Protein AF-A0A661R930-F1 (afdb_monomer)

Foldseek 3Di:
DDPLLVLVLLLCQFQLDQPQLSLVCLVPVVQDDLVQQKGFRAQVSDPDPPDGQHTFIGFGAPSNSVSVVVSNVVSDDDDDQVVSQVVQQVVVVVDPDDDPPPDGDHSNVSSVVNLLLC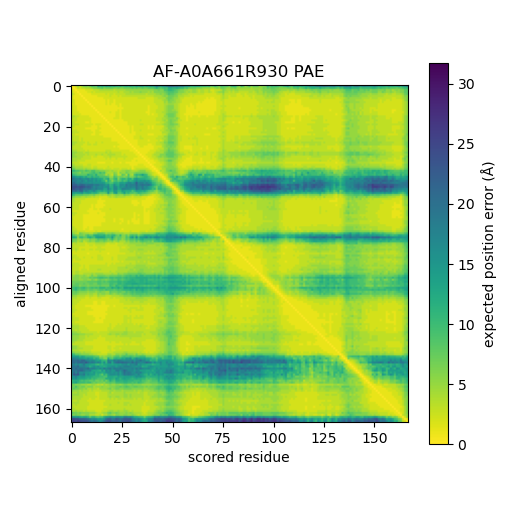CCQCVVCLVNSCRSNSHDSVVSCVPRVPDPDDPVSNVVSVVNRHPRDHD

Mean predicted aligned error: 5.61 Å

Radius of gyration: 15.71 Å; Cα contacts (8 Å, |Δi|>4): 190; chains: 1; bounding box: 41×41×38 Å

Sequence (167 aa):
MKVRHRVLSDALLYTGMRYAEMQKFALNPHWYESEKKIIHLPRIADRKRKRVTPDRYIYLTRLGKVAVDRLFEDGYKYPSYIAFDGMLKTALKRSKLEVPKDATLSVKTFRKTYESWLVATYPESIPLIAMCQGHSEPTAMKYYLNIPFDKDEKKEIREHLVGWIVE

Secondary structure (DSSP, 8-state):
--HHHHHHHHHHHHH---HHHHHHHTT-GGGEEGGGTEEEE-GGG---SSS-PPPEEEEPPHHHHHHHHHHHHH---PPPHHHHHHHHHHHHHHS-----TT----HHHHHHHHHHHHHHH-GGGHHHHHHHHT--HHHHHHHHTT----HHHHHHHHHHHTTSS--

Solvent-accessible surface area (backbone atoms only — not comparable to full-atom values): 9572 Å² total; per-residue (Å²): 132,59,69,70,58,49,37,50,48,45,31,31,24,47,58,32,44,54,70,67,33,47,62,45,45,77,74,40,65,88,35,51,41,72,93,76,29,34,32,55,48,51,43,85,43,60,82,56,91,86,63,79,57,72,62,35,57,32,66,20,17,58,59,24,40,54,24,46,54,48,47,62,72,66,69,68,88,75,75,54,71,67,59,46,30,53,49,41,43,54,49,56,76,69,44,92,72,93,65,63,95,84,66,77,61,45,76,66,46,36,23,54,50,38,53,34,49,48,38,67,74,39,61,90,46,39,66,60,52,18,48,41,60,68,51,60,52,73,61,57,55,73,71,28,73,81,58,86,70,52,74,66,57,51,52,56,49,48,68,62,45,43,60,40,70,82,127

Structure (mmCIF, N/CA/C/O backbone):
data_AF-A0A661R930-F1
#
_entry.id   AF-A0A661R930-F1
#
loop_
_atom_site.group_PDB
_atom_site.id
_atom_site.type_symbol
_atom_site.label_atom_id
_atom_site.label_alt_id
_atom_site.label_comp_id
_atom_site.label_asym_id
_atom_site.label_entity_id
_atom_site.label_seq_id
_atom_site.pdbx_PDB_ins_code
_atom_site.Cartn_x
_atom_site.Cartn_y
_atom_site.Cartn_z
_atom_site.occupancy
_atom_site.B_iso_or_equiv
_atom_site.auth_seq_id
_atom_site.auth_comp_id
_atom_site.auth_asym_id
_atom_site.auth_atom_id
_atom_site.pdbx_PDB_model_num
ATOM 1 N N . MET A 1 1 ? -7.855 14.423 -12.878 1.00 74.88 1 MET A N 1
ATOM 2 C CA . MET A 1 1 ? -6.682 13.521 -12.764 1.00 74.88 1 MET A CA 1
ATOM 3 C C . MET A 1 1 ? -6.733 12.518 -13.913 1.00 74.88 1 MET A C 1
ATOM 5 O O . MET A 1 1 ? -7.835 12.116 -14.258 1.00 74.88 1 MET A O 1
ATOM 9 N N . LYS A 1 2 ? -5.604 12.158 -14.546 1.00 84.12 2 LYS A N 1
ATOM 10 C CA . LYS A 1 2 ? -5.598 11.156 -15.636 1.00 84.12 2 LYS A CA 1
ATOM 11 C C . LYS A 1 2 ? -5.938 9.762 -15.084 1.00 84.12 2 LYS A C 1
ATOM 13 O O . LYS A 1 2 ? -5.598 9.488 -13.936 1.00 84.12 2 LYS A O 1
ATOM 18 N N . VAL A 1 3 ? -6.549 8.893 -15.896 1.00 85.94 3 VAL A N 1
ATOM 19 C CA . VAL A 1 3 ? -6.961 7.524 -15.503 1.00 85.94 3 VAL A CA 1
ATOM 20 C C . VAL A 1 3 ? -5.798 6.739 -14.888 1.00 85.94 3 VAL A C 1
ATOM 22 O O . VAL A 1 3 ? -5.895 6.340 -13.737 1.00 85.94 3 VAL A O 1
ATOM 25 N N . ARG A 1 4 ? -4.656 6.664 -15.574 1.00 85.75 4 ARG A N 1
ATOM 26 C CA . ARG A 1 4 ? -3.422 6.023 -15.081 1.00 85.75 4 ARG A CA 1
ATOM 27 C C . ARG A 1 4 ? -2.942 6.488 -13.699 1.00 85.75 4 ARG A C 1
ATOM 29 O O . ARG A 1 4 ? -2.358 5.730 -12.939 1.00 85.75 4 ARG A O 1
ATOM 36 N N . HIS A 1 5 ? -3.177 7.756 -13.344 1.00 89.25 5 HIS A N 1
ATOM 37 C CA . HIS A 1 5 ? -2.796 8.259 -12.021 1.00 89.25 5 HIS A CA 1
ATOM 38 C C . HIS A 1 5 ? -3.756 7.762 -10.936 1.00 89.25 5 HIS A C 1
ATOM 40 O O . HIS A 1 5 ? -3.335 7.641 -9.795 1.00 89.25 5 HIS A O 1
ATOM 46 N N . ARG A 1 6 ? -5.024 7.481 -11.276 1.00 90.75 6 ARG A N 1
ATOM 47 C CA . ARG A 1 6 ? -5.964 6.804 -10.370 1.00 90.75 6 ARG A CA 1
ATOM 48 C C . ARG A 1 6 ? -5.537 5.361 -10.141 1.00 90.75 6 ARG A C 1
ATOM 50 O O . ARG A 1 6 ? -5.357 4.995 -8.995 1.00 90.75 6 ARG A O 1
ATOM 57 N N . VAL A 1 7 ? -5.245 4.622 -11.214 1.00 93.00 7 VAL A N 1
ATOM 58 C CA . VAL A 1 7 ? -4.760 3.233 -11.127 1.00 93.00 7 VAL A CA 1
ATOM 59 C C . VAL A 1 7 ? -3.515 3.134 -10.237 1.00 93.00 7 VAL A C 1
ATOM 61 O O . VAL A 1 7 ? -3.473 2.324 -9.316 1.00 93.00 7 VAL A O 1
ATOM 64 N N . LEU A 1 8 ? -2.533 4.023 -10.434 1.00 93.88 8 LEU A N 1
ATOM 65 C CA . LEU A 1 8 ? -1.344 4.073 -9.580 1.00 93.88 8 LEU A CA 1
ATOM 66 C C . LEU A 1 8 ? -1.666 4.431 -8.120 1.00 93.88 8 LEU A C 1
ATOM 68 O O . LEU A 1 8 ? -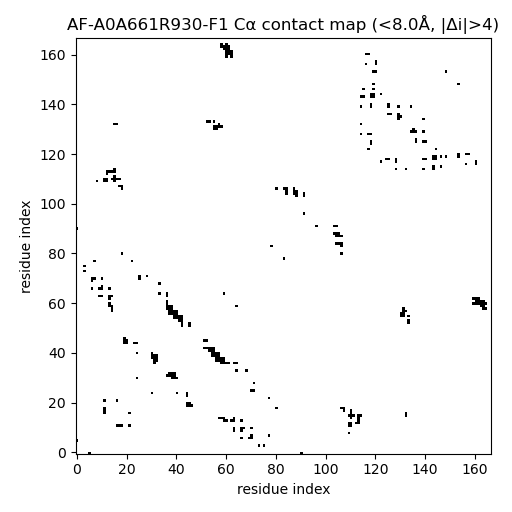1.067 3.858 -7.213 1.00 93.88 8 LEU A O 1
ATOM 72 N N . SER A 1 9 ? -2.573 5.383 -7.881 1.00 95.06 9 SER A N 1
ATOM 73 C CA . SER A 1 9 ? -3.010 5.743 -6.525 1.00 95.06 9 SER A CA 1
ATOM 74 C C . SER A 1 9 ? -3.686 4.568 -5.819 1.00 95.06 9 SER A C 1
ATOM 76 O O . SER A 1 9 ? -3.355 4.300 -4.668 1.00 95.06 9 SER A O 1
ATOM 78 N N . ASP A 1 10 ? -4.567 3.843 -6.512 1.00 95.81 10 ASP A N 1
ATOM 79 C CA . ASP A 1 10 ? -5.266 2.674 -5.971 1.00 95.81 10 ASP A CA 1
ATOM 80 C C . ASP A 1 10 ? -4.264 1.565 -5.631 1.00 95.81 10 ASP A C 1
ATOM 82 O O . ASP A 1 10 ? -4.269 1.035 -4.521 1.00 95.81 10 ASP A O 1
ATOM 86 N N . ALA A 1 11 ? -3.333 1.269 -6.542 1.00 95.75 11 ALA A N 1
ATOM 87 C CA . ALA A 1 11 ? -2.286 0.285 -6.293 1.00 95.75 11 ALA A CA 1
ATOM 88 C C . ALA A 1 11 ? -1.385 0.692 -5.114 1.00 95.75 11 ALA A C 1
ATOM 90 O O . ALA A 1 11 ? -1.059 -0.138 -4.267 1.00 95.75 11 ALA A O 1
ATOM 91 N N . LEU A 1 12 ? -0.987 1.965 -5.010 1.00 96.25 12 LEU A N 1
ATOM 92 C CA . LEU A 1 12 ? -0.191 2.459 -3.877 1.00 96.25 12 LEU A CA 1
ATOM 93 C C . LEU A 1 12 ? -0.948 2.375 -2.552 1.00 96.25 12 LEU A C 1
ATOM 95 O O . LEU A 1 12 ? -0.333 2.062 -1.531 1.00 96.25 12 LEU A O 1
ATOM 99 N N . LEU A 1 13 ? -2.250 2.661 -2.567 1.00 97.19 13 LEU A N 1
ATOM 100 C CA . LEU A 1 13 ? -3.109 2.559 -1.396 1.00 97.19 13 LEU A CA 1
ATOM 101 C C . LEU A 1 13 ? -3.188 1.101 -0.944 1.00 97.19 13 LEU A C 1
ATOM 103 O O . LEU A 1 13 ? -2.657 0.772 0.108 1.00 97.19 13 LEU A O 1
ATOM 107 N N . TYR A 1 14 ? -3.743 0.209 -1.762 1.00 96.94 14 TYR A N 1
ATOM 108 C CA . TYR A 1 14 ? -4.073 -1.153 -1.326 1.00 96.94 14 TYR A CA 1
ATOM 109 C C . TYR A 1 14 ? -2.884 -2.111 -1.191 1.00 96.94 14 TYR A C 1
ATOM 111 O O . TYR A 1 14 ? -3.035 -3.200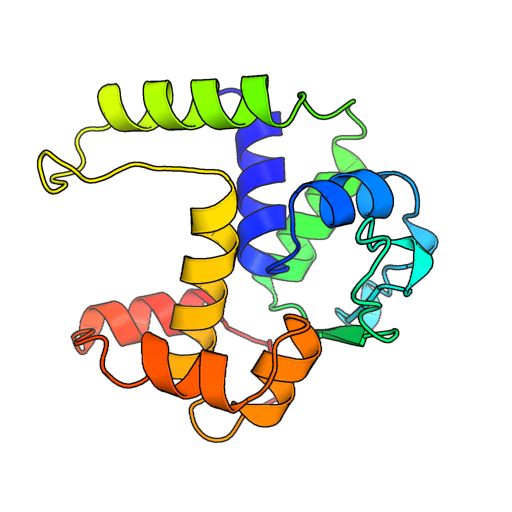 -0.644 1.00 96.94 14 TYR A O 1
ATOM 119 N N . THR A 1 15 ? -1.695 -1.736 -1.666 1.00 95.44 15 THR A N 1
ATOM 120 C CA . THR A 1 15 ? -0.470 -2.518 -1.414 1.00 95.44 15 THR A CA 1
ATOM 121 C C . THR A 1 15 ? 0.340 -1.983 -0.235 1.00 95.44 15 THR A C 1
ATOM 123 O O . THR A 1 15 ? 1.193 -2.689 0.302 1.00 95.44 15 THR A O 1
ATOM 126 N N . GLY A 1 16 ? 0.152 -0.714 0.149 1.00 93.81 16 GLY A N 1
ATOM 127 C CA . GLY A 1 16 ? 1.017 -0.030 1.113 1.00 93.81 16 GLY A CA 1
ATOM 128 C C . GLY A 1 16 ? 2.499 0.036 0.703 1.00 93.81 16 GLY A C 1
ATOM 129 O O . GLY A 1 16 ? 3.378 0.286 1.535 1.00 93.81 16 GLY A O 1
ATOM 130 N N . MET A 1 17 ? 2.835 -0.196 -0.567 1.00 93.00 17 MET A N 1
ATOM 131 C CA . MET A 1 17 ? 4.221 -0.122 -1.024 1.00 93.00 17 MET A CA 1
ATOM 132 C C . MET A 1 17 ? 4.755 1.309 -0.990 1.00 93.00 17 MET A C 1
ATOM 134 O O . MET A 1 17 ? 4.045 2.300 -1.177 1.00 93.00 17 MET A O 1
ATOM 138 N N . ARG A 1 18 ? 6.070 1.441 -0.811 1.00 91.44 18 ARG A N 1
ATOM 139 C CA . ARG A 1 18 ? 6.757 2.703 -1.102 1.00 91.44 18 ARG A CA 1
ATOM 140 C C . ARG A 1 18 ? 6.747 2.932 -2.608 1.00 91.44 18 ARG A C 1
ATOM 142 O O . ARG A 1 18 ? 6.845 1.990 -3.383 1.00 91.44 18 ARG A O 1
ATOM 149 N N . TYR A 1 19 ? 6.773 4.193 -3.035 1.00 92.88 19 TYR A N 1
ATOM 150 C CA . TYR A 1 19 ? 6.773 4.523 -4.464 1.00 92.88 19 TYR A CA 1
ATOM 151 C C . TYR A 1 19 ? 7.879 3.825 -5.267 1.00 92.88 19 TYR A C 1
ATOM 153 O O . TYR A 1 19 ? 7.638 3.313 -6.351 1.00 92.88 19 TYR A O 1
ATOM 161 N N . ALA A 1 20 ? 9.094 3.768 -4.716 1.00 89.88 20 ALA A N 1
ATOM 162 C CA . ALA A 1 20 ? 10.214 3.100 -5.373 1.00 89.88 20 ALA A CA 1
ATOM 163 C C . ALA A 1 20 ? 10.034 1.573 -5.464 1.00 89.88 20 ALA A C 1
ATOM 165 O O . ALA A 1 20 ? 10.519 0.969 -6.417 1.00 89.88 20 ALA A O 1
ATOM 166 N N . GLU A 1 21 ? 9.356 0.961 -4.486 1.00 91.75 21 GLU A N 1
ATOM 167 C CA . GLU A 1 21 ? 9.004 -0.463 -4.516 1.00 91.75 21 GLU A CA 1
ATOM 168 C C . GLU A 1 21 ? 7.936 -0.698 -5.586 1.00 91.75 21 GLU A C 1
ATOM 170 O O . GLU A 1 21 ? 8.131 -1.553 -6.439 1.00 91.75 21 GLU A O 1
ATOM 175 N N . MET A 1 22 ? 6.894 0.142 -5.626 1.00 93.25 22 MET A N 1
ATOM 176 C CA . MET A 1 22 ? 5.840 0.104 -6.645 1.00 93.25 22 MET A CA 1
ATOM 177 C C . MET A 1 22 ? 6.404 0.219 -8.067 1.00 93.25 22 MET A C 1
ATOM 179 O O . MET A 1 22 ? 6.056 -0.564 -8.943 1.00 93.25 22 MET A O 1
ATOM 183 N N . GLN A 1 23 ? 7.339 1.147 -8.299 1.00 91.12 23 GLN A N 1
ATOM 184 C CA . GLN A 1 23 ? 7.988 1.297 -9.607 1.00 91.12 23 GLN A CA 1
ATOM 185 C C . GLN A 1 23 ? 8.753 0.041 -10.042 1.00 91.12 23 GLN A C 1
ATOM 187 O O . GLN A 1 23 ? 8.793 -0.258 -11.230 1.00 91.12 23 GLN A O 1
ATOM 192 N N . LYS A 1 24 ? 9.378 -0.685 -9.107 1.00 90.69 24 LYS A N 1
ATOM 193 C CA . LYS A 1 24 ? 10.064 -1.946 -9.417 1.00 90.69 24 LYS A CA 1
ATOM 194 C C . LYS A 1 24 ? 9.079 -3.095 -9.575 1.00 90.69 24 LYS A C 1
ATOM 196 O O . LYS A 1 24 ? 9.238 -3.884 -10.495 1.00 90.69 24 LYS A O 1
ATOM 201 N N . PHE A 1 25 ? 8.072 -3.170 -8.713 1.00 92.88 25 PHE A N 1
ATOM 202 C CA . PHE A 1 25 ? 7.027 -4.183 -8.776 1.00 92.88 25 PHE A CA 1
ATOM 203 C C . PHE A 1 25 ? 6.306 -4.156 -10.123 1.00 92.88 25 PHE A C 1
ATOM 205 O O . PHE A 1 25 ? 6.151 -5.193 -10.755 1.00 92.88 25 PHE A O 1
ATOM 212 N N . ALA A 1 26 ? 5.992 -2.968 -10.636 1.00 91.44 26 ALA A N 1
ATOM 213 C CA . ALA A 1 26 ? 5.354 -2.849 -11.938 1.00 91.44 26 ALA A CA 1
ATOM 214 C C . ALA A 1 26 ? 6.235 -3.316 -13.120 1.00 91.44 26 ALA A C 1
ATOM 216 O O . ALA A 1 26 ? 5.719 -3.578 -14.199 1.00 91.44 26 ALA A O 1
ATOM 217 N N . LEU A 1 27 ? 7.553 -3.442 -12.922 1.00 90.94 27 LEU A N 1
ATOM 218 C CA . LEU A 1 27 ? 8.487 -4.044 -13.884 1.00 90.94 27 LEU A CA 1
ATOM 219 C C . LEU A 1 27 ? 8.709 -5.547 -13.642 1.00 90.94 27 LEU A C 1
ATOM 221 O O . LEU A 1 27 ? 9.392 -6.192 -14.431 1.00 90.94 27 LEU A O 1
ATOM 225 N N . ASN A 1 28 ? 8.169 -6.107 -12.556 1.00 92.31 28 ASN A N 1
ATOM 226 C CA . ASN A 1 28 ? 8.348 -7.501 -12.154 1.00 92.31 28 ASN A CA 1
ATOM 227 C C . ASN A 1 28 ? 6.992 -8.163 -11.828 1.00 92.31 28 ASN A C 1
ATOM 229 O O . ASN A 1 28 ? 6.745 -8.503 -10.669 1.00 92.31 28 ASN A O 1
ATOM 233 N N . PRO A 1 29 ? 6.115 -8.397 -12.8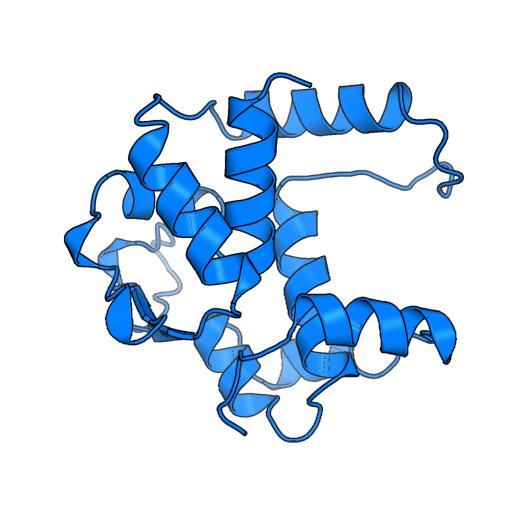28 1.00 92.69 29 PRO A N 1
ATOM 234 C CA . PRO A 1 29 ? 4.792 -8.983 -12.590 1.00 92.69 29 PRO A CA 1
ATOM 235 C C . PRO A 1 29 ? 4.825 -10.374 -11.942 1.00 92.69 29 PRO A C 1
ATOM 237 O O . PRO A 1 29 ? 3.901 -10.738 -11.230 1.00 92.69 29 PRO A O 1
ATOM 240 N N . HIS A 1 30 ? 5.913 -11.134 -12.119 1.00 94.31 30 HIS A N 1
ATOM 241 C CA . HIS A 1 30 ? 6.100 -12.462 -11.516 1.00 94.31 30 HIS A CA 1
ATOM 242 C C . HIS A 1 30 ? 6.156 -12.458 -9.975 1.00 94.31 30 HIS A C 1
ATOM 244 O O . HIS A 1 30 ? 6.116 -13.519 -9.363 1.00 94.31 30 HIS A O 1
ATOM 250 N N . TRP A 1 31 ? 6.256 -11.288 -9.335 1.00 95.06 31 TRP A N 1
ATOM 251 C CA . TRP A 1 31 ? 6.132 -11.144 -7.877 1.00 95.06 31 TRP A CA 1
ATOM 252 C C . TRP A 1 31 ? 4.687 -11.248 -7.382 1.00 95.06 31 TRP A C 1
ATOM 254 O O . TRP A 1 31 ? 4.460 -11.318 -6.176 1.00 95.06 31 TRP A O 1
ATOM 264 N N . TYR A 1 32 ? 3.710 -11.212 -8.287 1.00 96.56 32 TYR A N 1
ATOM 265 C CA . TYR A 1 32 ? 2.293 -11.204 -7.965 1.00 96.56 32 TYR A CA 1
ATOM 266 C C . TYR A 1 32 ? 1.642 -12.564 -8.229 1.00 96.56 32 TYR A C 1
ATOM 268 O O . TYR A 1 32 ? 1.558 -13.026 -9.364 1.00 96.56 32 TYR A O 1
ATOM 276 N N . GLU A 1 33 ? 1.113 -13.171 -7.170 1.00 94.94 33 GLU A N 1
ATOM 277 C CA . GLU A 1 33 ? 0.294 -14.380 -7.220 1.00 94.94 33 GLU A CA 1
ATOM 278 C C . GLU A 1 33 ? -1.190 -13.985 -7.159 1.00 94.94 33 GLU A C 1
ATOM 280 O O . GLU A 1 33 ? -1.794 -13.940 -6.081 1.00 94.94 33 GLU A O 1
ATOM 285 N N . SER A 1 34 ? -1.776 -13.675 -8.323 1.00 92.31 34 SER A N 1
ATOM 286 C CA . SER A 1 34 ? -3.146 -13.137 -8.434 1.00 92.31 34 SER A CA 1
ATOM 287 C C . SER A 1 34 ? -4.200 -14.030 -7.769 1.00 92.31 34 SER A C 1
ATOM 289 O O . SER A 1 34 ? -5.008 -13.538 -6.980 1.00 92.31 34 SER A O 1
ATOM 291 N N . GLU A 1 35 ? -4.131 -15.346 -7.989 1.00 90.88 35 GLU A N 1
ATOM 292 C CA . GLU A 1 35 ? -5.070 -16.324 -7.415 1.00 90.88 35 GLU A CA 1
ATOM 293 C C . GLU A 1 35 ? -5.067 -16.327 -5.883 1.00 90.88 35 GLU A C 1
ATOM 295 O O . GLU A 1 35 ? -6.109 -16.452 -5.242 1.00 90.88 35 GLU A O 1
ATOM 300 N N . LYS A 1 36 ? -3.893 -16.130 -5.274 1.00 91.69 36 LYS A N 1
ATOM 301 C CA . LYS A 1 36 ? -3.753 -16.096 -3.814 1.00 91.69 36 LYS A CA 1
ATOM 302 C C . LYS A 1 36 ? -3.944 -14.700 -3.228 1.00 91.69 36 LYS A C 1
ATOM 304 O O . LYS A 1 36 ? -3.986 -14.574 -2.008 1.00 91.69 36 LYS A O 1
ATOM 309 N N . LYS A 1 37 ? -4.065 -13.657 -4.061 1.00 94.62 37 LYS A N 1
ATOM 310 C CA . LYS A 1 37 ? -4.063 -12.241 -3.647 1.00 94.62 37 LYS A CA 1
ATOM 311 C C . LYS A 1 37 ? -2.805 -11.876 -2.848 1.00 94.62 37 LYS A C 1
ATOM 313 O O . LYS A 1 37 ? -2.876 -11.136 -1.867 1.00 94.62 37 LYS A O 1
ATOM 318 N N . ILE A 1 38 ? -1.655 -12.416 -3.246 1.00 95.19 38 ILE A N 1
ATOM 319 C CA . ILE A 1 38 ? -0.382 -12.228 -2.541 1.00 95.19 38 ILE A CA 1
ATOM 320 C C . ILE A 1 38 ? 0.629 -11.576 -3.475 1.00 95.19 38 ILE A C 1
ATOM 322 O O . ILE A 1 38 ? 0.739 -11.936 -4.645 1.00 95.19 38 ILE A O 1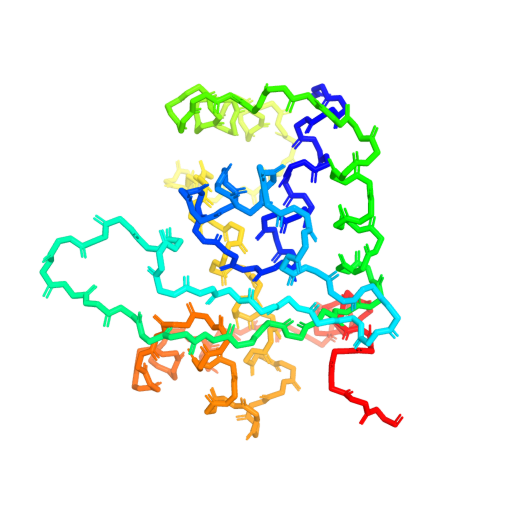
ATOM 326 N N . ILE A 1 39 ? 1.400 -10.632 -2.943 1.00 96.00 39 ILE A N 1
ATOM 327 C CA . ILE A 1 39 ? 2.614 -10.136 -3.587 1.00 96.00 39 ILE A CA 1
ATOM 328 C C . ILE A 1 39 ? 3.813 -10.557 -2.748 1.00 96.00 39 ILE A C 1
ATOM 330 O O . ILE A 1 39 ? 3.926 -10.164 -1.585 1.00 96.00 39 ILE A O 1
ATOM 334 N N . HIS A 1 40 ? 4.732 -11.303 -3.348 1.00 94.69 40 HIS A N 1
ATOM 335 C CA . HIS A 1 40 ? 6.046 -11.559 -2.781 1.00 94.69 40 HIS A CA 1
ATOM 336 C C . HIS A 1 40 ? 6.985 -10.418 -3.176 1.00 94.69 40 HIS A C 1
ATOM 338 O O . HIS A 1 40 ? 7.418 -10.326 -4.321 1.00 94.69 40 HIS A O 1
ATOM 344 N N . LEU A 1 41 ? 7.282 -9.515 -2.243 1.00 92.19 41 LEU A N 1
ATOM 345 C CA . LEU A 1 41 ? 8.139 -8.367 -2.500 1.00 92.19 41 LEU A CA 1
ATOM 346 C C . LEU A 1 41 ? 9.564 -8.656 -2.001 1.00 92.19 41 LEU A C 1
ATOM 348 O O . LEU A 1 41 ? 9.824 -8.549 -0.795 1.00 92.19 41 LEU A O 1
ATOM 352 N N . PRO A 1 42 ? 10.503 -8.991 -2.904 1.00 88.25 42 PRO A N 1
ATOM 353 C CA . PRO A 1 42 ? 11.849 -9.360 -2.508 1.00 88.25 42 PRO A CA 1
ATOM 354 C C . PRO A 1 42 ? 12.646 -8.136 -2.062 1.00 88.25 42 PRO A C 1
ATOM 356 O O . PRO A 1 42 ? 12.398 -6.997 -2.473 1.00 88.25 42 PRO A O 1
ATOM 359 N N . ARG A 1 43 ? 13.703 -8.376 -1.296 1.00 80.69 43 ARG A N 1
ATOM 360 C CA . ARG A 1 43 ? 14.652 -7.376 -0.801 1.00 80.69 43 ARG A CA 1
ATOM 361 C C . ARG A 1 43 ? 15.213 -6.482 -1.903 1.00 80.69 43 ARG A C 1
ATOM 363 O O . ARG A 1 43 ? 15.468 -5.303 -1.659 1.00 80.69 43 ARG A O 1
ATOM 370 N N . ILE A 1 44 ? 15.382 -7.004 -3.122 1.00 78.88 44 ILE A N 1
ATOM 371 C CA . ILE A 1 44 ? 15.857 -6.224 -4.277 1.00 78.88 44 ILE A CA 1
ATOM 372 C C . ILE A 1 44 ? 14.907 -5.081 -4.657 1.00 78.88 44 ILE A C 1
ATOM 374 O O . ILE A 1 44 ? 15.316 -4.151 -5.357 1.00 78.88 44 ILE A O 1
ATOM 378 N N . ALA A 1 45 ? 13.659 -5.097 -4.179 1.00 75.25 45 ALA A N 1
ATOM 379 C CA . ALA A 1 45 ? 12.714 -4.003 -4.336 1.00 75.25 45 ALA A CA 1
ATOM 380 C C . ALA A 1 45 ? 13.089 -2.776 -3.480 1.00 75.25 45 ALA A C 1
ATOM 382 O O . ALA A 1 45 ? 12.891 -1.636 -3.914 1.00 75.25 45 ALA A O 1
ATOM 383 N N . ASP A 1 46 ? 13.737 -2.951 -2.326 1.00 73.19 46 ASP A N 1
ATOM 384 C CA . ASP A 1 46 ? 14.186 -1.830 -1.495 1.00 73.19 46 ASP A CA 1
ATOM 385 C C . ASP A 1 46 ? 15.395 -1.119 -2.145 1.00 73.19 46 ASP A C 1
ATOM 387 O O . ASP A 1 46 ? 16.219 -1.716 -2.839 1.00 73.19 46 ASP A O 1
ATOM 391 N N . ARG A 1 47 ? 15.480 0.206 -2.001 1.00 65.38 47 ARG A N 1
ATOM 392 C CA . ARG A 1 47 ? 16.621 1.023 -2.470 1.00 65.38 47 ARG A CA 1
ATOM 393 C C . ARG A 1 47 ? 17.532 1.456 -1.323 1.00 65.38 47 ARG A C 1
ATOM 395 O O . ARG A 1 47 ? 18.562 2.087 -1.566 1.00 65.38 47 ARG A O 1
ATOM 402 N N . LYS A 1 48 ? 17.165 1.186 -0.068 1.00 61.31 48 LYS A N 1
ATOM 403 C CA . LYS A 1 48 ? 17.945 1.639 1.084 1.00 61.31 48 LYS A CA 1
ATOM 404 C C . LYS A 1 48 ? 19.268 0.881 1.1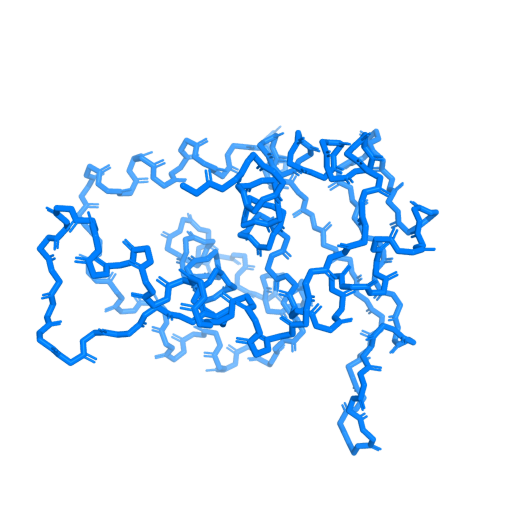94 1.00 61.31 48 LYS A C 1
ATOM 406 O O . LYS A 1 48 ? 19.315 -0.283 1.561 1.00 61.31 48 LYS A O 1
ATOM 411 N N . ARG A 1 49 ? 20.367 1.608 0.972 1.00 54.09 49 ARG A N 1
ATOM 412 C CA . ARG A 1 49 ? 21.752 1.110 1.071 1.00 54.09 49 ARG A CA 1
ATOM 413 C C . ARG A 1 49 ? 22.175 0.701 2.495 1.00 54.09 49 ARG A C 1
ATOM 415 O O . ARG A 1 49 ? 23.080 -0.105 2.634 1.00 54.09 49 ARG A O 1
ATOM 422 N N . LYS A 1 50 ? 21.550 1.271 3.540 1.00 54.12 50 LYS A N 1
ATOM 423 C CA . LYS A 1 50 ? 21.937 1.080 4.959 1.00 54.12 50 LYS A CA 1
ATOM 424 C C . LYS A 1 50 ? 20.968 0.240 5.802 1.00 54.12 50 LYS A C 1
ATOM 426 O O . LYS A 1 50 ? 21.400 -0.372 6.766 1.00 54.12 50 LYS A O 1
ATOM 431 N N . ARG A 1 51 ? 19.668 0.229 5.482 1.00 55.75 51 ARG A N 1
ATOM 432 C CA . ARG A 1 51 ? 18.653 -0.553 6.209 1.00 55.75 51 ARG A CA 1
ATOM 433 C C . ARG A 1 51 ? 17.974 -1.461 5.209 1.00 55.75 51 ARG A C 1
ATOM 435 O O . ARG A 1 51 ? 17.167 -0.997 4.413 1.00 55.75 51 ARG A O 1
ATOM 442 N N . VAL A 1 52 ? 18.371 -2.719 5.245 1.00 58.69 52 VAL A N 1
ATOM 443 C CA . VAL A 1 52 ? 17.835 -3.766 4.395 1.00 58.69 52 VAL A CA 1
ATOM 444 C C . VAL A 1 52 ? 16.538 -4.253 5.024 1.00 58.69 52 VAL A C 1
ATOM 446 O O . VAL A 1 52 ? 16.562 -4.809 6.118 1.00 58.69 52 VAL A O 1
ATOM 449 N N . THR A 1 53 ? 15.412 -4.028 4.356 1.00 62.91 53 THR A N 1
ATOM 450 C CA . THR A 1 53 ? 14.165 -4.710 4.717 1.00 62.91 53 THR A CA 1
ATOM 451 C C . THR A 1 53 ? 14.251 -6.155 4.197 1.00 62.91 53 THR A C 1
ATOM 453 O O . THR A 1 53 ? 14.683 -6.327 3.052 1.00 62.91 53 THR A O 1
ATOM 456 N N . PRO A 1 54 ? 13.916 -7.184 4.998 1.00 72.75 54 PRO A N 1
ATOM 457 C CA . PRO A 1 54 ? 13.848 -8.557 4.500 1.00 72.75 54 PRO A CA 1
ATOM 458 C C . PRO A 1 54 ? 12.753 -8.705 3.435 1.00 72.75 54 PRO A C 1
ATOM 460 O O . PRO A 1 54 ? 11.889 -7.831 3.294 1.00 72.75 54 PRO A O 1
ATOM 463 N N . ASP A 1 55 ? 12.809 -9.812 2.695 1.00 86.75 55 ASP A N 1
ATOM 464 C CA . ASP A 1 55 ? 11.725 -10.247 1.814 1.00 86.75 55 ASP A CA 1
ATOM 465 C C . ASP A 1 55 ? 10.422 -10.294 2.613 1.00 86.75 55 ASP A C 1
ATOM 467 O O . ASP A 1 55 ? 10.407 -10.682 3.787 1.00 86.75 55 ASP A O 1
ATOM 471 N N . ARG A 1 56 ? 9.330 -9.846 1.995 1.00 89.19 56 ARG A N 1
ATOM 472 C CA . ARG A 1 56 ? 8.035 -9.789 2.669 1.00 89.19 56 ARG A CA 1
ATOM 473 C C . ARG A 1 56 ? 6.898 -10.121 1.730 1.00 89.19 56 ARG A C 1
ATOM 475 O O . ARG A 1 56 ? 6.940 -9.806 0.543 1.00 89.19 56 ARG A O 1
ATOM 482 N N . TYR A 1 57 ? 5.854 -10.685 2.310 1.00 93.00 57 TYR A N 1
ATOM 483 C CA . TYR A 1 57 ? 4.594 -10.914 1.630 1.00 93.00 57 TYR A CA 1
ATOM 484 C C . TYR A 1 57 ? 3.633 -9.769 1.933 1.00 93.00 57 TYR A C 1
ATOM 486 O O . TYR A 1 57 ? 3.587 -9.262 3.054 1.00 93.00 57 TYR A O 1
ATOM 494 N N . ILE A 1 58 ? 2.885 -9.349 0.921 1.00 94.38 58 ILE A N 1
ATOM 495 C CA . ILE A 1 58 ? 1.795 -8.385 1.041 1.00 94.38 58 ILE A CA 1
ATOM 496 C C . ILE A 1 58 ? 0.516 -9.119 0.663 1.00 94.38 58 ILE A C 1
ATOM 498 O O . ILE A 1 58 ? 0.355 -9.538 -0.483 1.00 94.38 58 ILE A O 1
ATOM 502 N N . TYR A 1 59 ? -0.385 -9.254 1.630 1.00 94.88 59 TYR A N 1
ATOM 503 C CA . TYR A 1 59 ? -1.730 -9.778 1.414 1.00 94.88 59 TYR A CA 1
ATOM 504 C C . TYR A 1 59 ? -2.630 -8.656 0.898 1.00 94.88 59 TYR A C 1
ATOM 506 O O . TYR A 1 59 ? -2.628 -7.550 1.449 1.00 94.88 59 TYR A O 1
ATOM 514 N N . LEU A 1 60 ? -3.379 -8.927 -0.167 1.00 95.69 60 LEU A N 1
ATOM 515 C CA . LEU A 1 60 ? -4.261 -7.960 -0.809 1.00 95.69 60 LEU A CA 1
ATOM 516 C C . LEU A 1 60 ? -5.719 -8.197 -0.423 1.00 95.69 60 LEU A C 1
ATOM 518 O O . LEU A 1 60 ? -6.193 -9.328 -0.323 1.00 95.69 60 LEU A O 1
ATOM 522 N N . THR A 1 61 ? -6.452 -7.096 -0.296 1.00 95.75 61 THR A N 1
ATOM 523 C CA . THR A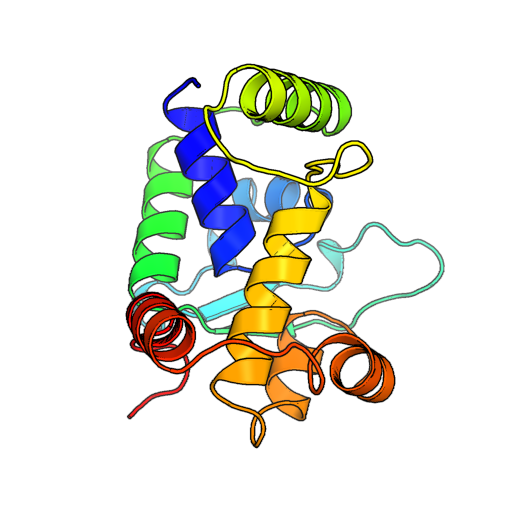 1 61 ? -7.917 -7.106 -0.248 1.00 95.75 61 THR A CA 1
ATOM 524 C C . THR A 1 61 ? -8.480 -7.472 -1.626 1.00 95.75 61 THR A C 1
ATOM 526 O O . THR A 1 61 ? -7.756 -7.489 -2.629 1.00 95.75 61 THR A O 1
ATOM 529 N N . ARG A 1 62 ? -9.795 -7.703 -1.727 1.00 95.12 62 ARG A N 1
ATOM 530 C CA . ARG A 1 62 ? -10.462 -7.869 -3.035 1.00 95.12 62 ARG A CA 1
ATOM 531 C C . ARG A 1 62 ? -10.225 -6.658 -3.943 1.00 95.12 62 ARG A C 1
ATOM 533 O O . ARG A 1 62 ? -9.896 -6.820 -5.114 1.00 95.12 62 ARG A O 1
ATOM 540 N N . LEU A 1 63 ? -10.327 -5.450 -3.386 1.00 96.19 63 LEU A N 1
ATOM 541 C CA . LEU A 1 63 ? -10.039 -4.212 -4.114 1.00 96.19 63 LEU A CA 1
ATOM 542 C C . LEU A 1 63 ? -8.552 -4.067 -4.441 1.00 96.19 63 LEU A C 1
ATOM 544 O O . LEU A 1 63 ? -8.216 -3.593 -5.522 1.00 96.19 63 LEU A O 1
ATOM 548 N N . GLY A 1 64 ? -7.666 -4.523 -3.555 1.00 96.44 64 GLY A N 1
ATOM 549 C CA . GLY A 1 64 ? -6.230 -4.549 -3.801 1.00 96.44 64 GLY A CA 1
ATOM 550 C C . GLY A 1 64 ? -5.859 -5.432 -4.983 1.00 96.44 64 GLY A C 1
ATOM 551 O O . GLY A 1 64 ? -5.084 -4.995 -5.830 1.00 96.44 64 GLY A O 1
ATOM 552 N N . LYS A 1 65 ? -6.476 -6.615 -5.100 1.00 96.50 65 LYS A N 1
ATOM 553 C CA . LYS A 1 65 ? -6.341 -7.482 -6.279 1.00 96.50 65 LYS A CA 1
ATOM 554 C C . LYS A 1 65 ? -6.736 -6.730 -7.553 1.00 96.50 65 LYS A C 1
ATOM 556 O O . LYS A 1 65 ? -5.928 -6.610 -8.464 1.00 96.50 65 LYS A O 1
ATOM 561 N N . VAL A 1 66 ? -7.933 -6.137 -7.574 1.00 96.44 66 VAL A N 1
ATOM 562 C CA . VAL A 1 66 ? -8.434 -5.367 -8.730 1.00 96.44 66 VAL A CA 1
ATOM 563 C C . VAL A 1 66 ? -7.514 -4.192 -9.076 1.00 96.44 66 VAL A C 1
ATOM 565 O O . VAL A 1 66 ? -7.268 -3.923 -10.250 1.00 96.44 66 VAL A O 1
ATOM 568 N N . ALA A 1 67 ? -6.994 -3.482 -8.075 1.00 96.19 67 ALA A N 1
ATOM 569 C CA . ALA A 1 67 ? -6.082 -2.363 -8.286 1.00 96.19 67 ALA A CA 1
ATOM 570 C C . ALA A 1 67 ? -4.756 -2.812 -8.916 1.00 96.19 67 ALA A C 1
ATOM 572 O O . ALA A 1 67 ? -4.242 -2.134 -9.804 1.00 96.19 67 ALA A O 1
ATOM 573 N N . VAL A 1 68 ? -4.218 -3.953 -8.478 1.00 96.06 68 VAL A N 1
ATOM 574 C CA . VAL A 1 68 ? -2.979 -4.532 -9.014 1.00 96.06 68 VAL A CA 1
ATOM 575 C C . VAL A 1 68 ? -3.196 -5.132 -10.404 1.00 96.06 68 VAL A C 1
ATOM 577 O O . VAL A 1 68 ? -2.362 -4.927 -11.279 1.00 96.06 68 VAL A O 1
ATOM 580 N N . ASP A 1 69 ? -4.322 -5.799 -10.650 1.00 95.81 69 ASP A N 1
ATOM 581 C CA . ASP A 1 69 ? -4.663 -6.312 -11.981 1.00 95.81 69 ASP A CA 1
ATOM 582 C C . ASP A 1 69 ? -4.726 -5.148 -12.993 1.00 95.81 69 ASP A C 1
ATOM 584 O O . ASP A 1 69 ? -4.022 -5.154 -14.003 1.00 95.81 69 ASP A O 1
ATOM 588 N N . ARG A 1 70 ? -5.441 -4.065 -12.648 1.00 94.31 70 ARG A N 1
ATOM 589 C CA . ARG A 1 70 ? -5.509 -2.837 -13.464 1.00 94.31 70 ARG A CA 1
ATOM 590 C C . ARG A 1 70 ? -4.151 -2.171 -13.668 1.00 94.31 70 ARG A C 1
ATOM 592 O O . ARG A 1 70 ? -3.912 -1.582 -14.718 1.00 94.31 70 ARG A O 1
ATOM 599 N N . LEU A 1 71 ? -3.272 -2.224 -12.666 1.00 93.31 71 LEU A N 1
ATOM 600 C CA . LEU A 1 71 ? -1.911 -1.695 -12.763 1.00 93.31 71 LEU A CA 1
ATOM 601 C C . LEU A 1 71 ? -1.131 -2.395 -13.886 1.00 93.31 71 LEU A C 1
ATOM 603 O O . LEU A 1 71 ? -0.418 -1.733 -14.640 1.00 93.31 71 LEU A O 1
ATOM 607 N N . PHE A 1 72 ? -1.273 -3.716 -14.002 1.00 92.12 72 PHE A N 1
ATOM 608 C CA . PHE A 1 72 ? -0.602 -4.496 -15.040 1.00 92.12 72 PHE A CA 1
ATOM 609 C C . PHE A 1 72 ? -1.290 -4.398 -16.406 1.00 92.12 72 PHE A C 1
ATOM 611 O O . PHE A 1 72 ? -0.588 -4.379 -17.415 1.00 92.12 72 PHE A O 1
ATOM 618 N N . GLU A 1 73 ? -2.616 -4.254 -16.451 1.00 90.94 73 GLU A N 1
ATOM 619 C CA . GLU A 1 73 ? -3.365 -3.991 -17.691 1.00 90.94 73 GLU A CA 1
ATOM 620 C C . GLU A 1 73 ? -3.013 -2.632 -18.321 1.00 90.94 73 GLU A C 1
ATOM 622 O O . GLU A 1 73 ? -2.903 -2.528 -19.541 1.00 90.94 73 GLU A O 1
ATOM 627 N N . ASP A 1 74 ? -2.816 -1.587 -17.506 1.00 83.88 74 ASP A N 1
ATOM 628 C CA . ASP A 1 74 ? -2.502 -0.228 -17.978 1.00 83.88 74 ASP A CA 1
ATOM 629 C C . ASP A 1 74 ? -1.132 -0.186 -18.690 1.00 83.88 74 ASP A C 1
ATOM 631 O O . ASP A 1 74 ? -0.968 0.521 -19.682 1.00 83.88 74 ASP A O 1
ATOM 635 N N . GLY A 1 75 ? -0.132 -0.942 -18.214 1.00 71.62 75 GLY A N 1
ATOM 636 C CA . GLY A 1 75 ? 1.164 -1.126 -18.891 1.00 71.62 75 GLY A CA 1
ATOM 637 C C . GLY A 1 75 ? 2.021 0.142 -19.084 1.00 71.62 75 GLY A C 1
ATOM 638 O O . GLY A 1 75 ? 3.070 0.096 -19.731 1.00 71.62 75 GLY A O 1
ATOM 639 N N . TYR A 1 76 ? 1.610 1.298 -18.546 1.00 69.19 76 TYR A N 1
ATOM 640 C CA . TYR A 1 76 ? 2.274 2.581 -18.795 1.00 69.19 76 TYR A CA 1
ATOM 641 C C . TYR A 1 76 ? 3.510 2.828 -17.921 1.00 69.19 76 TYR A C 1
ATOM 643 O O . TYR A 1 76 ? 3.620 2.426 -16.763 1.00 69.19 76 TYR A O 1
ATOM 651 N N . LYS A 1 77 ? 4.425 3.646 -18.458 1.00 78.06 77 LYS A N 1
ATOM 652 C CA . LYS A 1 77 ? 5.560 4.204 -17.714 1.00 78.06 77 LYS A CA 1
ATOM 653 C C . LYS A 1 77 ? 5.066 5.196 -16.652 1.00 78.06 77 LYS A C 1
ATOM 655 O O . LYS A 1 77 ? 4.550 6.269 -16.978 1.00 78.06 77 LYS A O 1
ATOM 660 N N . TYR A 1 78 ? 5.252 4.848 -15.381 1.00 83.00 78 TYR A N 1
ATOM 661 C CA . TYR A 1 78 ? 4.857 5.690 -14.250 1.00 83.00 78 TYR A CA 1
ATOM 662 C C . TYR A 1 78 ? 5.632 7.013 -14.203 1.00 83.00 78 TYR A C 1
ATOM 664 O O . TYR A 1 78 ? 6.794 7.068 -14.625 1.00 83.00 78 TYR A O 1
ATOM 672 N N . PRO A 1 79 ? 5.015 8.089 -13.675 1.00 89.75 79 PRO A N 1
ATOM 673 C CA . PRO A 1 79 ? 5.704 9.358 -13.474 1.00 89.75 79 PRO A CA 1
ATOM 674 C C . PRO A 1 79 ? 6.934 9.212 -12.558 1.00 89.75 79 PRO A C 1
ATOM 676 O O . PRO A 1 79 ? 7.158 8.196 -11.902 1.00 89.75 79 PRO A O 1
ATOM 679 N N . SER A 1 80 ? 7.765 10.252 -12.502 1.00 90.69 80 SER A N 1
ATOM 680 C CA . SER A 1 80 ? 8.763 10.352 -11.436 1.00 90.69 80 SER A CA 1
ATOM 681 C C . SER A 1 80 ? 8.072 10.651 -10.103 1.00 90.69 80 SER A C 1
ATOM 683 O O . SER A 1 80 ? 6.971 11.204 -10.075 1.00 90.69 80 SER A O 1
ATOM 685 N N . TYR A 1 81 ? 8.748 10.353 -8.988 1.00 90.81 81 TYR A N 1
ATOM 686 C CA . TYR A 1 81 ? 8.253 10.691 -7.648 1.00 90.81 81 TYR A CA 1
ATOM 687 C C . TYR A 1 81 ? 7.863 12.173 -7.547 1.00 90.81 81 TYR A C 1
ATOM 689 O O . TYR A 1 81 ? 6.777 12.494 -7.081 1.00 90.81 81 TYR A O 1
ATOM 697 N N . ILE A 1 82 ? 8.727 13.071 -8.039 1.00 91.81 82 ILE A N 1
ATOM 698 C CA . ILE A 1 82 ? 8.515 14.526 -7.995 1.00 91.81 82 ILE A CA 1
ATOM 699 C C . ILE A 1 82 ? 7.283 14.920 -8.817 1.00 91.81 82 ILE A C 1
ATOM 701 O O . ILE A 1 82 ? 6.452 15.696 -8.351 1.00 91.81 82 ILE A O 1
ATOM 705 N N . ALA A 1 83 ? 7.139 14.359 -10.022 1.00 91.88 83 ALA A N 1
ATOM 706 C CA . ALA A 1 83 ? 5.998 14.647 -10.884 1.00 91.88 83 ALA A CA 1
ATOM 707 C C . ALA A 1 83 ? 4.681 14.142 -10.275 1.00 91.88 83 ALA A C 1
ATOM 709 O O . ALA A 1 83 ? 3.669 14.842 -10.330 1.00 91.88 83 ALA A O 1
ATOM 710 N N . PHE A 1 84 ? 4.690 12.952 -9.669 1.00 93.19 84 PHE A N 1
ATOM 711 C CA . PHE A 1 84 ? 3.511 12.401 -9.008 1.00 93.19 84 PHE A CA 1
ATOM 712 C C . PHE A 1 84 ? 3.134 13.212 -7.762 1.00 93.19 84 PHE A C 1
ATOM 714 O O . PHE A 1 84 ? 1.978 13.595 -7.619 1.00 93.19 84 PHE A O 1
ATOM 721 N N . ASP A 1 85 ? 4.105 13.570 -6.919 1.00 93.00 85 ASP A N 1
ATOM 722 C CA . ASP A 1 85 ? 3.888 14.392 -5.720 1.00 93.00 85 ASP A CA 1
ATOM 723 C C . ASP A 1 85 ? 3.339 15.787 -6.066 1.00 93.00 85 ASP A C 1
ATOM 725 O O . ASP A 1 85 ? 2.376 16.257 -5.460 1.00 93.00 85 ASP A O 1
ATOM 729 N N . GLY A 1 86 ? 3.892 16.431 -7.100 1.00 91.94 86 GLY A N 1
ATOM 730 C CA . GLY A 1 86 ? 3.373 17.700 -7.616 1.00 91.94 86 GLY A CA 1
ATOM 731 C C . GLY A 1 86 ? 1.927 17.580 -8.105 1.00 91.94 86 GLY A C 1
ATOM 732 O O . GLY A 1 86 ? 1.090 18.423 -7.783 1.00 91.94 86 GLY A O 1
ATOM 733 N N . MET A 1 87 ? 1.608 16.494 -8.813 1.00 92.00 87 MET A N 1
ATOM 734 C CA . MET A 1 87 ? 0.256 16.216 -9.297 1.00 92.00 87 MET A CA 1
ATOM 735 C C . MET A 1 87 ? -0.745 16.011 -8.151 1.00 92.00 87 MET A C 1
ATOM 737 O O . MET A 1 87 ? -1.846 16.558 -8.223 1.00 92.00 87 MET A O 1
ATOM 741 N N . LEU A 1 88 ? -0.362 15.311 -7.077 1.00 92.62 88 LEU A N 1
ATOM 742 C CA . LEU A 1 88 ? -1.193 15.135 -5.878 1.00 92.62 88 LEU A CA 1
ATOM 743 C C . LEU A 1 88 ? -1.484 16.469 -5.182 1.00 92.62 88 LEU A C 1
ATOM 745 O O . LEU A 1 88 ? -2.631 16.741 -4.833 1.00 92.62 88 LEU A O 1
ATOM 749 N N . LYS A 1 89 ? -0.481 17.345 -5.050 1.00 90.56 89 LYS A N 1
ATOM 750 C CA . LYS A 1 89 ? -0.672 18.695 -4.492 1.00 90.56 89 LYS A CA 1
ATOM 751 C C . LYS A 1 89 ? -1.632 19.526 -5.337 1.00 90.56 89 LYS A C 1
ATOM 753 O O . LYS A 1 89 ? -2.497 20.211 -4.796 1.00 90.56 89 LYS A O 1
ATOM 758 N N . THR A 1 90 ? -1.512 19.461 -6.663 1.00 89.31 90 THR A N 1
ATOM 759 C CA . THR A 1 90 ? -2.464 20.122 -7.567 1.00 89.31 90 THR A CA 1
ATOM 760 C C . THR A 1 90 ? -3.866 19.526 -7.447 1.00 89.31 90 THR A C 1
ATOM 762 O O . THR A 1 90 ? -4.838 20.276 -7.483 1.00 89.31 90 THR A O 1
ATOM 765 N N . ALA A 1 91 ? -3.989 18.205 -7.299 1.00 89.56 91 ALA A N 1
ATOM 766 C CA . ALA A 1 91 ? -5.276 17.541 -7.119 1.00 89.56 91 ALA A CA 1
ATOM 767 C C . ALA A 1 91 ? -5.955 17.969 -5.811 1.00 89.56 91 ALA A C 1
ATOM 769 O O . ALA A 1 91 ? -7.132 18.307 -5.848 1.00 89.56 91 ALA A O 1
ATOM 770 N N . LEU A 1 92 ? -5.208 18.055 -4.704 1.00 89.62 92 LEU A N 1
ATOM 771 C CA . LEU A 1 92 ? -5.720 18.531 -3.417 1.00 89.62 92 LEU A CA 1
ATOM 772 C C . LEU A 1 92 ? -6.228 19.977 -3.509 1.00 89.62 92 LEU A C 1
ATOM 774 O O . LEU A 1 92 ? -7.364 20.244 -3.138 1.00 89.62 92 LEU A O 1
ATOM 778 N N . LYS A 1 93 ? -5.444 20.890 -4.103 1.00 87.50 93 LYS A N 1
ATOM 779 C CA . LYS A 1 93 ? -5.851 22.298 -4.307 1.00 87.50 93 LYS A CA 1
ATOM 780 C C . LYS A 1 93 ? -7.114 22.461 -5.157 1.00 87.50 93 LYS A C 1
ATOM 782 O O . LYS A 1 93 ? -7.790 23.475 -5.059 1.00 87.50 93 LYS A O 1
ATOM 787 N N . ARG A 1 94 ? -7.382 21.503 -6.046 1.00 88.75 94 ARG A N 1
ATOM 788 C CA . ARG A 1 94 ? -8.570 21.487 -6.915 1.00 88.75 94 ARG A CA 1
ATOM 789 C C . ARG A 1 94 ? -9.728 20.692 -6.322 1.00 88.75 94 ARG A C 1
ATOM 791 O O . ARG A 1 94 ? -10.814 20.698 -6.896 1.00 88.75 94 ARG A O 1
ATOM 798 N N . SER A 1 95 ? -9.487 19.955 -5.244 1.00 85.88 95 SER A N 1
ATOM 799 C CA . SER A 1 95 ? -10.522 19.193 -4.566 1.00 85.88 95 SER A CA 1
ATOM 800 C C . SER A 1 95 ? -11.403 20.133 -3.747 1.00 85.88 95 SER A C 1
ATOM 802 O O . SER A 1 95 ? -10.955 21.193 -3.319 1.00 85.88 95 SER A O 1
ATOM 804 N N . LYS A 1 96 ? -12.655 19.734 -3.522 1.00 85.81 96 LYS A N 1
ATOM 805 C CA . LYS A 1 96 ? -13.570 20.414 -2.594 1.00 85.81 96 LYS A CA 1
ATOM 806 C C . LYS A 1 96 ? -13.471 19.834 -1.176 1.00 85.81 96 LYS A C 1
ATOM 808 O O . LYS A 1 96 ? -14.435 19.900 -0.429 1.00 85.81 96 LYS A O 1
ATOM 813 N N . LEU A 1 97 ? -12.353 19.181 -0.851 1.00 84.62 97 LEU A N 1
ATOM 814 C CA . LEU A 1 97 ? -12.160 18.561 0.454 1.00 84.62 97 LEU A CA 1
ATOM 815 C C . LEU A 1 97 ? -11.834 19.640 1.482 1.00 84.62 97 LEU A C 1
ATOM 817 O O . LEU A 1 97 ? -10.945 20.465 1.264 1.00 84.62 97 LEU A O 1
ATOM 821 N N . GLU A 1 98 ? -12.528 19.596 2.610 1.00 84.44 98 GLU A N 1
ATOM 822 C CA . GLU A 1 98 ? -12.192 20.402 3.775 1.00 84.44 9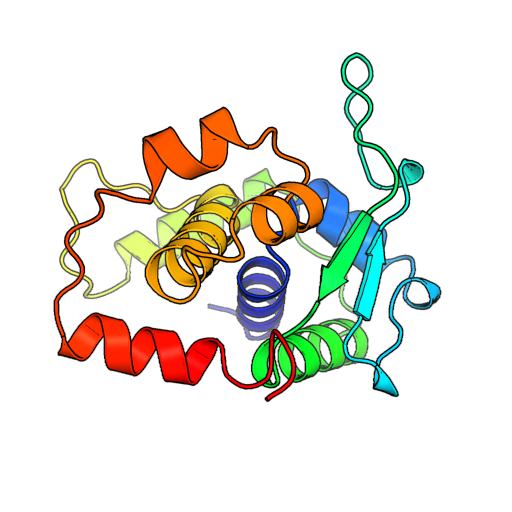8 GLU A CA 1
ATOM 823 C C . GLU A 1 98 ? -11.007 19.748 4.481 1.00 84.44 98 GLU A C 1
ATOM 825 O O . GLU A 1 98 ? -11.128 18.711 5.127 1.00 84.44 98 GLU A O 1
ATOM 830 N N . VAL A 1 99 ? -9.824 20.326 4.293 1.00 82.88 99 VAL A N 1
ATOM 831 C CA . VAL A 1 99 ? -8.593 19.864 4.934 1.00 82.88 99 VAL A CA 1
ATOM 832 C C . VAL A 1 99 ? -7.970 21.001 5.740 1.00 82.88 99 VAL A C 1
ATOM 834 O O . VAL A 1 99 ? -8.109 22.167 5.352 1.00 82.88 99 VAL A O 1
ATOM 837 N N . PRO A 1 100 ? -7.256 20.699 6.841 1.00 84.31 100 PRO A N 1
ATOM 838 C CA . PRO A 1 100 ? -6.472 21.698 7.559 1.00 84.31 100 PRO A CA 1
ATOM 839 C C . PRO A 1 100 ? -5.564 22.497 6.614 1.00 84.31 100 PRO A C 1
ATOM 841 O O . PRO A 1 100 ? -5.059 21.964 5.625 1.00 84.31 100 PRO A O 1
ATOM 844 N N . LYS A 1 101 ? -5.334 23.783 6.909 1.00 77.81 101 LYS A N 1
ATOM 845 C CA . LYS A 1 101 ? -4.571 24.693 6.025 1.00 77.81 101 LYS A CA 1
ATOM 846 C C . LYS A 1 101 ? -3.142 24.214 5.741 1.00 77.81 101 LYS A C 1
ATOM 848 O O . LYS A 1 101 ? -2.577 24.547 4.702 1.00 77.81 101 LYS A O 1
ATOM 853 N N . ASP A 1 102 ? -2.564 23.457 6.661 1.00 81.38 102 ASP A N 1
ATOM 854 C CA . ASP A 1 102 ? -1.228 22.868 6.609 1.00 81.38 102 ASP A CA 1
ATOM 855 C C . ASP A 1 102 ? -1.219 21.418 6.091 1.00 81.38 102 ASP A C 1
ATOM 857 O O . ASP A 1 102 ? -0.151 20.824 5.909 1.00 81.38 102 ASP A O 1
ATOM 861 N N . ALA A 1 103 ? -2.389 20.841 5.802 1.00 80.56 103 ALA A N 1
ATOM 862 C CA . ALA A 1 103 ? -2.489 19.492 5.276 1.00 80.56 103 ALA A CA 1
ATOM 863 C C . ALA A 1 103 ? -1.850 19.404 3.885 1.00 80.56 103 ALA A C 1
ATOM 865 O O . ALA A 1 103 ? -2.128 20.183 2.971 1.00 80.56 103 ALA A O 1
ATOM 866 N N . THR A 1 104 ? -0.998 18.396 3.703 1.00 80.62 104 THR A N 1
ATOM 867 C CA . THR A 1 104 ? -0.369 18.113 2.413 1.00 80.62 104 THR A CA 1
ATOM 868 C C . THR A 1 104 ? -0.602 16.668 2.010 1.00 80.62 104 THR A C 1
ATOM 870 O O . THR A 1 104 ? -0.422 15.735 2.793 1.00 80.62 104 THR A O 1
ATOM 873 N N . LEU A 1 105 ? -0.983 16.480 0.747 1.00 88.12 105 LEU A N 1
ATOM 874 C CA . LEU A 1 105 ? -1.037 15.163 0.136 1.00 88.12 105 LEU A CA 1
ATOM 875 C C . LEU A 1 105 ? 0.315 14.865 -0.508 1.00 88.12 105 LEU A C 1
ATOM 877 O O . LEU A 1 105 ? 0.820 15.655 -1.308 1.00 88.12 105 LEU A O 1
ATOM 881 N N . SER A 1 106 ? 0.890 13.722 -0.154 1.00 91.75 106 SER A N 1
ATOM 882 C CA . SER A 1 106 ? 2.133 13.234 -0.741 1.00 91.75 106 SER A CA 1
ATOM 883 C C . SER A 1 106 ? 2.002 11.772 -1.119 1.00 91.75 106 SER A C 1
ATOM 885 O O . SER A 1 106 ? 1.093 11.071 -0.674 1.00 91.75 106 SER A O 1
ATOM 887 N N . VAL A 1 107 ? 2.972 11.263 -1.868 1.00 92.25 107 VAL A N 1
ATOM 888 C CA . VAL A 1 107 ? 3.013 9.837 -2.222 1.00 92.25 107 VAL A CA 1
ATOM 889 C C . VAL A 1 107 ? 3.052 8.926 -0.985 1.00 92.25 107 VAL A C 1
ATOM 891 O O . VAL A 1 107 ? 2.585 7.792 -1.019 1.00 92.25 107 VAL A O 1
ATOM 894 N N . LYS A 1 108 ? 3.589 9.420 0.138 1.00 91.31 108 LYS A N 1
ATOM 895 C CA . LYS A 1 108 ? 3.635 8.675 1.405 1.00 91.31 108 LYS A CA 1
ATOM 896 C C . LYS A 1 108 ? 2.261 8.546 2.062 1.00 91.31 108 LYS A C 1
ATOM 898 O O . LYS A 1 108 ? 2.104 7.675 2.912 1.00 91.31 108 LYS A O 1
ATOM 903 N N . THR A 1 109 ? 1.306 9.406 1.706 1.00 91.81 109 THR A N 1
ATOM 904 C CA . THR A 1 109 ? -0.022 9.420 2.320 1.00 91.81 109 THR A CA 1
ATOM 905 C C . THR A 1 109 ? -0.746 8.103 2.069 1.00 91.81 109 THR A C 1
ATOM 907 O O . THR A 1 109 ? -1.202 7.515 3.033 1.00 91.81 109 THR A O 1
ATOM 910 N N . PHE A 1 110 ? -0.723 7.565 0.844 1.00 95.06 110 PHE A N 1
ATOM 911 C CA . PHE A 1 110 ? -1.376 6.289 0.507 1.00 95.06 110 PHE A CA 1
ATOM 912 C C . PHE A 1 110 ? -0.997 5.148 1.454 1.00 95.06 110 PHE A C 1
ATOM 914 O O . PHE A 1 110 ? -1.857 4.514 2.055 1.00 95.06 110 PHE A O 1
ATOM 921 N N . ARG A 1 111 ? 0.307 4.947 1.656 1.00 92.00 111 ARG A N 1
ATOM 922 C CA . ARG A 1 111 ? 0.814 3.918 2.562 1.00 92.00 111 ARG A CA 1
ATOM 923 C C . ARG A 1 111 ? 0.387 4.151 4.010 1.00 92.00 111 ARG A C 1
ATOM 925 O O . ARG A 1 111 ? -0.011 3.205 4.675 1.00 92.00 111 ARG A O 1
ATOM 932 N N . LYS A 1 112 ? 0.484 5.393 4.497 1.00 89.50 112 LYS A N 1
ATOM 933 C CA . LYS A 1 112 ? 0.078 5.740 5.868 1.00 89.50 112 LYS A CA 1
ATOM 934 C C . LYS A 1 112 ? -1.421 5.537 6.081 1.00 89.50 112 LYS A C 1
ATOM 936 O O . LYS A 1 112 ? -1.812 5.031 7.122 1.00 89.50 112 LYS A O 1
ATOM 941 N N . THR A 1 113 ? -2.236 5.914 5.097 1.00 92.56 113 THR A N 1
ATOM 942 C CA . THR A 1 113 ? -3.686 5.713 5.112 1.00 92.56 113 THR A CA 1
ATOM 943 C C . THR A 1 113 ? -4.014 4.228 5.178 1.00 92.56 113 THR A C 1
ATOM 945 O O . THR A 1 113 ? -4.745 3.817 6.069 1.00 92.56 113 THR A O 1
ATOM 948 N N . TYR A 1 114 ? -3.420 3.408 4.311 1.00 94.88 114 TYR A N 1
ATOM 949 C CA . TYR A 1 114 ? -3.691 1.971 4.310 1.00 94.88 114 TYR A CA 1
ATOM 950 C C . TYR A 1 114 ? -3.228 1.276 5.594 1.00 94.88 114 TYR A C 1
ATOM 952 O O . TYR A 1 114 ? -3.975 0.498 6.177 1.00 94.88 114 TYR A O 1
ATOM 960 N N . GLU A 1 115 ? -2.029 1.601 6.086 1.00 91.81 115 GLU A N 1
ATOM 961 C CA . GLU A 1 115 ? -1.536 1.103 7.376 1.00 91.81 115 GLU A CA 1
ATOM 962 C C . GLU A 1 115 ? -2.476 1.504 8.524 1.00 91.81 115 GLU A C 1
ATOM 964 O O . GLU A 1 115 ? -2.823 0.666 9.353 1.00 91.81 115 GLU A O 1
ATOM 969 N N . SER A 1 116 ? -2.955 2.752 8.531 1.00 91.12 116 SER A N 1
ATOM 970 C CA . SER A 1 116 ? -3.929 3.237 9.510 1.00 91.12 116 SER A CA 1
ATOM 971 C C . SER A 1 116 ? -5.248 2.469 9.459 1.00 91.12 116 SER A C 1
ATOM 973 O O . SER A 1 116 ? -5.798 2.147 10.507 1.00 91.12 116 SER A O 1
ATOM 975 N N . TRP A 1 117 ? -5.765 2.193 8.263 1.00 93.62 117 TRP A N 1
ATOM 976 C CA . TRP A 1 117 ? -7.014 1.458 8.067 1.00 93.62 117 TRP A CA 1
ATOM 977 C C . TRP A 1 117 ? -6.906 0.017 8.559 1.00 93.62 117 TRP A C 1
ATOM 979 O O . TRP A 1 117 ? -7.789 -0.461 9.273 1.00 93.62 117 TRP A O 1
ATOM 989 N N . LEU A 1 118 ? -5.797 -0.650 8.228 1.00 92.25 118 LEU A N 1
ATOM 990 C CA . LEU A 1 118 ? -5.517 -2.005 8.685 1.00 92.25 118 LEU A CA 1
ATOM 991 C C . LEU A 1 118 ? -5.426 -2.074 10.212 1.00 92.25 118 LEU A C 1
ATOM 993 O O . LEU A 1 118 ? -6.086 -2.915 10.808 1.00 92.25 118 LEU A O 1
ATOM 997 N N . VAL A 1 119 ? -4.672 -1.174 10.854 1.00 90.12 119 VAL A N 1
ATOM 998 C CA . VAL A 1 119 ? -4.519 -1.169 12.323 1.00 90.12 119 VAL A CA 1
ATOM 999 C C . VAL A 1 119 ? -5.834 -0.836 13.030 1.00 90.12 119 VAL A C 1
ATOM 1001 O O . VAL A 1 119 ? -6.137 -1.429 14.061 1.00 90.12 119 VAL A O 1
ATOM 1004 N N . ALA A 1 120 ? -6.630 0.085 12.481 1.00 88.88 120 ALA A N 1
ATOM 1005 C CA . ALA A 1 120 ? -7.925 0.450 13.053 1.00 88.88 120 ALA A CA 1
ATOM 1006 C C . ALA A 1 120 ? -8.962 -0.684 12.966 1.00 88.88 120 ALA A C 1
ATOM 1008 O O . ALA A 1 120 ? -9.870 -0.746 13.796 1.00 88.88 120 ALA A O 1
ATOM 1009 N N . THR A 1 121 ? -8.836 -1.558 11.965 1.00 90.12 121 THR A N 1
ATOM 1010 C CA . THR A 1 121 ? -9.793 -2.644 11.706 1.00 90.12 121 THR A CA 1
ATOM 1011 C C . THR A 1 121 ? -9.363 -3.968 12.327 1.00 90.12 121 THR A C 1
ATOM 1013 O O . THR A 1 121 ? -10.214 -4.678 12.857 1.00 90.12 121 THR A O 1
ATOM 1016 N N . TYR A 1 122 ? -8.062 -4.263 12.287 1.00 89.50 122 TYR A N 1
ATOM 1017 C CA . TYR A 1 122 ? -7.444 -5.526 12.699 1.00 89.50 122 TYR A CA 1
ATOM 1018 C C . TYR A 1 122 ? -6.305 -5.278 13.707 1.00 89.50 122 TYR A C 1
ATOM 1020 O O . TYR A 1 122 ? -5.133 -5.557 13.414 1.00 89.50 122 TYR A O 1
ATOM 1028 N N . PRO A 1 123 ? -6.594 -4.688 14.883 1.00 86.94 123 PRO A N 1
ATOM 1029 C CA . PRO A 1 123 ? -5.572 -4.376 15.884 1.00 86.94 123 PRO A CA 1
ATOM 1030 C C . PRO A 1 123 ? -4.836 -5.624 16.400 1.00 86.94 123 PRO A C 1
ATOM 1032 O O . PRO A 1 123 ? -3.669 -5.543 16.779 1.00 86.94 123 PRO A O 1
ATOM 1035 N N . GLU A 1 124 ? -5.471 -6.793 16.379 1.00 87.50 124 GLU A N 1
ATOM 1036 C CA . GLU A 1 124 ? -4.858 -8.081 16.722 1.00 87.50 124 GLU A CA 1
ATOM 1037 C C . GLU A 1 124 ? -3.813 -8.543 15.694 1.00 87.50 124 GLU A C 1
ATOM 1039 O O . GLU A 1 124 ? -2.886 -9.278 16.029 1.00 87.50 124 GLU A O 1
ATOM 1044 N N . SER A 1 125 ? -3.910 -8.055 14.455 1.00 90.12 125 SER A N 1
ATOM 1045 C CA . SER A 1 125 ? -3.036 -8.426 13.340 1.00 90.12 125 SER A CA 1
ATOM 1046 C C . SER A 1 125 ? -1.854 -7.461 13.145 1.00 90.12 125 SER A C 1
ATOM 1048 O O . SER A 1 125 ? -1.151 -7.539 12.135 1.00 90.12 125 SER A O 1
ATOM 1050 N N . ILE A 1 126 ? -1.585 -6.557 14.098 1.00 88.19 126 ILE A N 1
ATOM 1051 C CA . ILE A 1 126 ? -0.496 -5.559 14.031 1.00 88.19 126 ILE A CA 1
ATOM 1052 C C . ILE A 1 126 ? 0.877 -6.149 13.659 1.00 88.19 126 ILE A C 1
ATOM 1054 O O . ILE A 1 126 ? 1.528 -5.558 12.790 1.00 88.19 126 ILE A O 1
ATOM 1058 N N . PRO A 1 127 ? 1.332 -7.287 14.227 1.00 88.12 127 PRO A N 1
ATOM 1059 C CA . PRO A 1 127 ? 2.591 -7.914 13.818 1.00 88.12 127 PRO A CA 1
ATOM 1060 C C . PRO A 1 127 ? 2.639 -8.212 12.315 1.00 88.12 127 PRO A C 1
ATOM 1062 O O . PRO A 1 127 ? 3.598 -7.864 11.621 1.00 88.12 127 PRO A O 1
ATOM 1065 N N . LEU A 1 128 ? 1.554 -8.775 11.777 1.00 89.56 128 LEU A N 1
ATOM 1066 C CA . LEU A 1 128 ? 1.430 -9.093 10.358 1.00 89.56 128 LEU A CA 1
ATOM 1067 C C . LEU A 1 128 ? 1.382 -7.830 9.491 1.00 89.56 128 LEU A C 1
ATOM 1069 O O . LEU A 1 128 ? 2.062 -7.768 8.464 1.00 89.56 128 LEU A O 1
ATOM 1073 N N . ILE A 1 129 ? 0.646 -6.799 9.921 1.00 90.75 129 ILE A N 1
ATOM 1074 C CA . ILE A 1 129 ? 0.605 -5.489 9.247 1.00 90.75 129 ILE A CA 1
ATOM 1075 C C . ILE A 1 129 ? 2.017 -4.904 9.167 1.00 90.75 129 ILE A C 1
ATOM 1077 O O . ILE A 1 129 ? 2.464 -4.506 8.088 1.00 90.75 129 ILE A O 1
ATOM 1081 N N . ALA A 1 130 ? 2.744 -4.880 10.287 1.00 87.50 130 ALA A N 1
ATOM 1082 C CA . ALA A 1 130 ? 4.096 -4.340 10.356 1.00 87.50 130 ALA A CA 1
ATOM 1083 C C . ALA A 1 130 ? 5.050 -5.083 9.408 1.00 87.50 130 ALA A C 1
ATOM 1085 O O . ALA A 1 130 ? 5.812 -4.433 8.680 1.00 87.50 130 ALA A O 1
ATOM 1086 N N . MET A 1 131 ? 4.952 -6.416 9.341 1.00 86.38 131 MET A N 1
ATOM 1087 C CA . MET A 1 131 ? 5.708 -7.236 8.389 1.00 86.38 131 MET A CA 1
ATOM 1088 C C . MET A 1 131 ? 5.362 -6.901 6.934 1.00 86.38 131 MET A C 1
ATOM 1090 O O . MET A 1 131 ? 6.277 -6.629 6.159 1.00 86.38 131 MET A O 1
ATOM 1094 N N . CYS A 1 132 ? 4.076 -6.820 6.569 1.00 89.19 132 CYS A N 1
ATOM 1095 C CA . CYS A 1 132 ? 3.630 -6.472 5.209 1.00 89.19 132 CYS A CA 1
ATOM 1096 C C . CYS A 1 132 ? 4.114 -5.080 4.785 1.00 89.19 132 CYS A C 1
ATOM 1098 O O . CYS A 1 132 ? 4.548 -4.855 3.649 1.00 89.19 132 CYS A O 1
ATOM 1100 N N . GLN A 1 133 ? 4.081 -4.124 5.714 1.00 87.19 133 GLN A N 1
ATOM 1101 C CA . GLN A 1 133 ? 4.577 -2.780 5.466 1.00 87.19 133 GLN A CA 1
ATOM 1102 C C . GLN A 1 133 ? 6.115 -2.759 5.418 1.00 87.19 133 GLN A C 1
ATOM 1104 O O . GLN A 1 133 ? 6.698 -1.949 4.697 1.00 87.19 133 GLN A O 1
ATOM 1109 N N . GLY A 1 134 ? 6.828 -3.639 6.115 1.00 80.12 134 GLY A N 1
ATOM 1110 C CA . GLY A 1 134 ? 8.278 -3.522 6.293 1.00 80.12 134 GLY A CA 1
ATOM 1111 C C . GLY A 1 134 ? 8.621 -2.415 7.297 1.00 80.12 134 GLY A C 1
ATOM 1112 O O . GLY A 1 134 ? 9.471 -1.551 7.032 1.00 80.12 134 GLY A O 1
ATOM 1113 N N . HIS A 1 135 ? 7.881 -2.397 8.408 1.00 74.12 135 HIS A N 1
ATOM 1114 C CA . HIS A 1 135 ? 8.093 -1.592 9.612 1.00 74.12 135 HIS A CA 1
ATOM 1115 C C . HIS A 1 135 ? 8.466 -2.497 10.798 1.00 74.12 135 HIS A C 1
ATOM 1117 O O . HIS A 1 135 ? 8.290 -3.706 10.752 1.00 74.12 135 HIS A O 1
ATOM 1123 N N . SER A 1 136 ? 8.989 -1.898 11.869 1.00 65.69 136 SER A N 1
ATOM 1124 C CA . SER A 1 136 ? 9.070 -2.539 13.188 1.00 65.69 136 SER A CA 1
ATOM 1125 C C . SER A 1 136 ? 7.774 -2.277 13.965 1.00 65.69 136 SER A C 1
ATOM 1127 O O . SER A 1 136 ? 7.309 -1.134 13.959 1.00 65.69 136 SER A O 1
ATOM 1129 N N . GLU A 1 137 ? 7.237 -3.281 14.667 1.00 60.28 137 GLU A N 1
ATOM 1130 C CA . GLU A 1 137 ? 5.965 -3.225 15.423 1.00 60.28 137 GLU A CA 1
ATOM 1131 C C . GLU A 1 137 ? 5.763 -1.965 16.289 1.00 60.28 137 GLU A C 1
ATOM 1133 O O . GLU A 1 137 ? 4.699 -1.346 16.177 1.00 60.28 137 GLU A O 1
ATOM 1138 N N . PRO A 1 138 ? 6.765 -1.466 17.054 1.00 59.69 138 PRO A N 1
ATOM 1139 C CA . PRO A 1 138 ? 6.570 -0.292 17.910 1.00 59.69 138 PRO A CA 1
ATOM 1140 C C . PRO A 1 138 ? 6.221 0.980 17.126 1.00 59.69 138 PRO A C 1
ATOM 1142 O O . PRO A 1 138 ? 5.628 1.914 17.658 1.00 59.69 138 PRO A O 1
ATOM 1145 N N . THR A 1 139 ? 6.600 1.040 15.846 1.00 63.81 139 THR A N 1
ATOM 1146 C CA . THR A 1 139 ? 6.297 2.177 14.969 1.00 63.81 139 THR A CA 1
ATOM 1147 C C . THR A 1 139 ? 4.843 2.148 14.506 1.00 63.81 139 THR A C 1
ATOM 1149 O O . THR A 1 139 ? 4.211 3.196 14.487 1.00 63.81 139 THR A O 1
ATOM 1152 N N . ALA A 1 140 ? 4.294 0.976 14.181 1.00 59.53 140 ALA A N 1
ATOM 1153 C CA . ALA A 1 140 ? 2.899 0.856 13.756 1.00 59.53 140 ALA A CA 1
ATOM 1154 C C . ALA A 1 140 ? 1.935 1.166 14.918 1.00 59.53 140 ALA A C 1
ATOM 1156 O O . ALA A 1 140 ? 1.014 1.968 14.768 1.00 59.53 140 ALA A O 1
ATOM 1157 N N . MET A 1 141 ? 2.207 0.631 16.114 1.00 63.84 141 MET A N 1
ATOM 1158 C CA . MET A 1 141 ? 1.380 0.883 17.303 1.00 63.84 141 MET A CA 1
ATOM 1159 C C . MET A 1 141 ? 1.348 2.361 17.712 1.00 63.84 141 MET A C 1
ATOM 1161 O O . MET A 1 141 ? 0.281 2.901 17.991 1.00 63.84 141 MET A O 1
ATOM 1165 N N . LYS A 1 142 ? 2.510 3.033 17.719 1.00 66.94 142 LYS A N 1
ATOM 1166 C CA . LYS A 1 142 ? 2.644 4.418 18.199 1.00 66.94 142 LYS A CA 1
ATOM 1167 C C . LYS A 1 142 ? 1.810 5.429 17.405 1.00 66.94 142 LYS A C 1
ATOM 1169 O O . LYS A 1 142 ? 1.389 6.430 17.976 1.00 66.94 142 LYS A O 1
ATOM 1174 N N . TYR A 1 143 ? 1.622 5.212 16.103 1.00 64.62 143 TYR A N 1
ATOM 1175 C CA . TYR A 1 143 ? 1.022 6.221 15.225 1.00 64.62 143 TYR A CA 1
ATOM 1176 C C . TYR A 1 143 ? -0.460 5.999 14.921 1.00 64.62 143 TYR A C 1
ATOM 1178 O O . TYR A 1 143 ? -1.138 6.980 14.631 1.00 64.62 143 TYR A O 1
ATOM 1186 N N . TYR A 1 144 ? -0.963 4.761 14.978 1.00 68.81 144 TYR A N 1
ATOM 1187 C CA . TYR A 1 144 ? -2.267 4.449 14.377 1.00 68.81 144 TYR A CA 1
ATOM 1188 C C . TYR A 1 144 ? -3.323 3.904 15.347 1.00 68.81 144 TYR A C 1
ATOM 1190 O O . TYR A 1 144 ? -4.505 3.977 15.030 1.00 68.81 144 TYR A O 1
ATOM 1198 N N . LEU A 1 145 ? -2.941 3.431 16.542 1.00 69.25 145 LEU A N 1
ATOM 1199 C CA . LEU A 1 145 ? -3.909 2.932 17.534 1.00 69.25 145 LEU A CA 1
ATOM 1200 C C . LEU A 1 145 ? -4.803 4.031 18.129 1.00 69.25 145 LEU A C 1
ATOM 1202 O O . LEU A 1 145 ? -5.911 3.743 18.563 1.00 69.25 145 LEU A O 1
ATOM 1206 N N . ASN A 1 146 ? -4.331 5.280 18.147 1.00 72.38 146 ASN A N 1
ATOM 1207 C CA . ASN A 1 146 ? -5.043 6.401 18.766 1.00 72.38 146 ASN A CA 1
ATOM 1208 C C . ASN A 1 146 ? -5.706 7.338 17.740 1.00 72.38 146 ASN A C 1
ATOM 1210 O O . ASN A 1 146 ? -5.902 8.518 18.022 1.00 72.38 146 ASN A O 1
ATOM 1214 N N . ILE A 1 147 ? -5.989 6.852 16.526 1.00 80.69 147 ILE A N 1
ATOM 1215 C CA . ILE A 1 147 ? -6.720 7.647 15.533 1.00 80.69 147 ILE A CA 1
ATOM 1216 C C . ILE A 1 147 ? -8.219 7.516 15.831 1.00 80.69 147 ILE A C 1
ATOM 1218 O O . ILE A 1 147 ? -8.741 6.397 15.809 1.00 80.69 147 ILE A O 1
ATOM 1222 N N . PRO A 1 148 ? -8.918 8.626 16.127 1.00 84.19 148 PRO A N 1
ATOM 1223 C CA . PRO A 1 148 ? -10.290 8.592 16.611 1.00 84.19 148 PRO A CA 1
ATOM 1224 C C . PRO A 1 148 ? -11.289 8.470 15.452 1.00 84.19 148 PRO A C 1
ATOM 1226 O O . PRO A 1 148 ? -12.121 9.351 15.273 1.00 84.19 148 PRO A O 1
ATOM 1229 N N . PHE A 1 149 ? -11.206 7.389 14.668 1.00 87.81 149 PHE A N 1
ATOM 1230 C CA . PHE A 1 149 ? -12.231 7.103 13.662 1.00 87.81 149 PHE A CA 1
ATOM 1231 C C . PHE A 1 149 ? -13.577 6.842 14.337 1.00 87.81 149 PHE A C 1
ATOM 1233 O O . PHE A 1 149 ? -13.654 6.059 15.302 1.00 87.81 149 PHE A O 1
ATOM 1240 N N . ASP A 1 150 ? -14.630 7.448 13.806 1.00 89.81 150 ASP A N 1
ATOM 1241 C CA . ASP A 1 150 ? -15.994 7.203 14.248 1.00 89.81 150 ASP A CA 1
ATOM 1242 C C . ASP A 1 150 ? -16.523 5.834 13.764 1.00 89.81 150 ASP A C 1
ATOM 1244 O O . ASP A 1 150 ? -15.807 5.008 13.186 1.00 89.81 150 ASP A O 1
ATOM 1248 N N . LYS A 1 151 ? -17.777 5.520 14.103 1.00 88.31 151 LYS A N 1
ATOM 1249 C CA . LYS A 1 151 ? -18.379 4.220 13.770 1.00 88.31 151 LYS A CA 1
ATOM 1250 C C . LYS A 1 151 ? -18.669 4.070 12.276 1.00 88.31 151 LYS A C 1
ATOM 1252 O O . LYS A 1 151 ? -18.534 2.954 11.768 1.00 88.31 151 LYS A O 1
ATOM 1257 N N . ASP A 1 152 ? -19.062 5.148 11.612 1.00 92.38 152 ASP A N 1
ATOM 1258 C CA . ASP A 1 152 ? -19.432 5.144 10.200 1.00 92.38 152 ASP A CA 1
ATOM 1259 C C . ASP A 1 152 ? -18.168 5.093 9.336 1.00 92.38 152 ASP A C 1
ATOM 1261 O O . ASP A 1 152 ? -18.053 4.221 8.475 1.00 92.38 152 ASP A O 1
ATOM 1265 N N . GLU A 1 153 ? -17.141 5.872 9.681 1.00 91.19 153 GLU A N 1
ATOM 1266 C CA . GLU A 1 153 ? -15.808 5.800 9.076 1.00 91.19 153 GLU A CA 1
ATOM 1267 C C . GLU A 1 153 ? -15.220 4.388 9.184 1.00 91.19 153 GLU A C 1
ATOM 1269 O O . GLU A 1 153 ? -14.709 3.835 8.210 1.00 91.19 153 GLU A O 1
ATOM 1274 N N . LYS A 1 154 ? -15.326 3.743 10.354 1.00 89.44 154 LYS A N 1
ATOM 1275 C CA . LYS A 1 154 ? -14.867 2.353 10.528 1.00 89.44 154 LYS A CA 1
ATOM 1276 C C . LYS A 1 154 ? -15.638 1.365 9.659 1.00 89.44 154 LYS A C 1
ATOM 1278 O O . LYS A 1 154 ? -15.064 0.358 9.238 1.00 89.44 154 LYS A O 1
ATOM 1283 N N . LYS A 1 155 ? -16.926 1.607 9.411 1.00 91.69 155 LYS A N 1
ATOM 1284 C CA . LYS A 1 155 ? -17.736 0.767 8.526 1.00 91.69 155 LYS A CA 1
ATOM 1285 C C . LYS A 1 155 ? -17.269 0.915 7.078 1.00 91.69 155 LYS A C 1
ATOM 1287 O O . LYS A 1 155 ? -17.001 -0.101 6.444 1.00 91.69 155 LYS A O 1
ATOM 1292 N N . GLU A 1 156 ? -17.083 2.142 6.603 1.00 93.50 156 GLU A N 1
ATOM 1293 C CA . GLU A 1 156 ? -16.560 2.417 5.259 1.00 93.50 156 GLU A CA 1
ATOM 1294 C C . GLU A 1 156 ? -15.159 1.821 5.068 1.00 93.50 156 GLU A C 1
ATOM 1296 O O . GLU A 1 156 ? -14.890 1.128 4.085 1.00 93.50 156 GLU A O 1
ATOM 1301 N N . ILE A 1 157 ? -14.269 1.992 6.050 1.00 93.88 157 ILE A N 1
ATOM 1302 C CA . ILE A 1 157 ? -12.926 1.399 6.024 1.00 93.88 157 ILE A CA 1
ATOM 1303 C C . ILE A 1 157 ? -12.999 -0.128 5.876 1.00 93.88 157 ILE A C 1
ATOM 1305 O O . ILE A 1 157 ? -12.246 -0.704 5.090 1.00 93.88 157 ILE A O 1
ATOM 1309 N N . ARG A 1 158 ? -13.910 -0.806 6.585 1.00 92.19 158 ARG A N 1
ATOM 1310 C CA . ARG A 1 158 ? -14.067 -2.266 6.467 1.00 92.19 158 ARG A CA 1
ATOM 1311 C C . ARG A 1 158 ? -14.447 -2.704 5.060 1.00 92.19 158 ARG A C 1
ATOM 1313 O O . ARG A 1 158 ? -13.919 -3.712 4.597 1.00 92.19 158 ARG A O 1
ATOM 1320 N N . GLU A 1 159 ? -15.292 -1.950 4.362 1.00 93.44 159 GLU A N 1
ATOM 1321 C CA . GLU A 1 159 ? -15.665 -2.244 2.971 1.00 93.44 159 GLU A CA 1
ATOM 1322 C C . GLU A 1 159 ? -14.438 -2.224 2.044 1.00 93.44 159 GLU A C 1
ATOM 1324 O O . GLU A 1 159 ? -14.303 -3.066 1.152 1.00 93.44 159 GLU A O 1
ATOM 1329 N N . HIS A 1 160 ? -13.480 -1.334 2.315 1.00 94.94 160 HIS A N 1
ATOM 1330 C CA . HIS A 1 160 ? -12.211 -1.275 1.590 1.00 94.94 160 HIS A CA 1
ATOM 1331 C C . HIS A 1 160 ? -11.259 -2.442 1.894 1.00 94.94 160 HIS A C 1
ATOM 1333 O O . HIS A 1 160 ?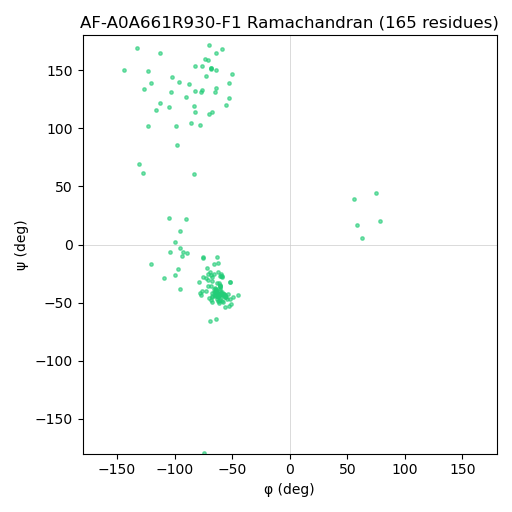 -10.397 -2.777 1.068 1.00 94.94 160 HIS A O 1
ATOM 1339 N N . LEU A 1 161 ? -11.400 -3.059 3.068 1.00 94.31 161 LEU A N 1
ATOM 1340 C CA . LEU A 1 161 ? -10.498 -4.092 3.575 1.00 94.31 161 LEU A CA 1
ATOM 1341 C C . LEU A 1 161 ? -11.012 -5.527 3.395 1.00 94.31 161 LEU A C 1
ATOM 1343 O O . LEU A 1 161 ? -10.327 -6.481 3.771 1.00 94.31 161 LEU A O 1
ATOM 1347 N N . VAL A 1 162 ? -12.176 -5.701 2.763 1.00 93.25 162 VAL A N 1
ATOM 1348 C CA . VAL A 1 162 ? -12.785 -7.018 2.544 1.00 93.25 162 VAL A CA 1
ATOM 1349 C C . VAL A 1 162 ? -11.808 -7.985 1.867 1.00 93.25 162 VAL A C 1
ATOM 1351 O O . VAL A 1 162 ? -11.274 -7.732 0.779 1.00 93.25 162 VAL A O 1
ATOM 1354 N N . GLY A 1 163 ? -11.628 -9.148 2.496 1.00 88.62 163 GLY A N 1
ATOM 1355 C CA . GLY A 1 163 ? -10.831 -10.257 1.980 1.00 88.62 163 GLY A CA 1
ATOM 1356 C C . GLY A 1 163 ? -9.318 -10.107 2.143 1.00 88.62 163 GLY A C 1
ATOM 1357 O O . GLY A 1 163 ? -8.601 -10.763 1.386 1.00 88.62 163 GLY A O 1
ATOM 1358 N N . TRP A 1 164 ? -8.848 -9.256 3.061 1.00 88.62 164 TRP A N 1
ATOM 1359 C CA . TRP A 1 164 ? -7.426 -9.095 3.386 1.00 88.62 164 TRP A CA 1
ATOM 1360 C C . TRP A 1 164 ? -6.830 -10.316 4.102 1.00 88.62 164 TRP A C 1
ATOM 1362 O O . TRP A 1 164 ? -5.993 -11.012 3.534 1.00 88.62 164 TRP A O 1
ATOM 1372 N N . ILE A 1 165 ? -7.291 -10.605 5.317 1.00 76.94 165 ILE A N 1
ATOM 1373 C CA . ILE A 1 165 ? -7.056 -11.876 6.004 1.00 76.94 165 ILE A CA 1
ATOM 1374 C C . ILE A 1 165 ? -8.360 -12.656 5.872 1.00 76.94 165 ILE A C 1
ATOM 1376 O O . ILE A 1 165 ? -9.441 -12.088 6.006 1.00 76.94 165 ILE A O 1
ATOM 1380 N N . VAL A 1 166 ? -8.233 -13.911 5.459 1.00 53.19 166 VAL A N 1
ATOM 1381 C CA . VAL A 1 166 ? -9.337 -14.815 5.133 1.00 53.19 166 VAL A CA 1
ATOM 1382 C C . VAL A 1 166 ? -10.285 -14.916 6.335 1.00 53.19 166 VAL A C 1
ATOM 1384 O O . VAL A 1 166 ? -9.846 -15.313 7.411 1.00 53.19 166 VAL A O 1
ATOM 1387 N N . GLU A 1 167 ? -11.548 -14.528 6.139 1.00 42.19 167 GLU A N 1
ATOM 1388 C CA . GLU A 1 167 ? -12.680 -15.137 6.853 1.00 42.19 167 GLU A CA 1
ATOM 1389 C C . GLU A 1 167 ? -12.967 -16.503 6.230 1.00 42.19 167 GLU A C 1
ATOM 1391 O O . GLU A 1 167 ? -12.956 -16.576 4.973 1.00 42.19 167 GLU A O 1
#

Nearest PDB structures (foldseek):
  1f44-assembly1_A  TM=5.663E-01  e=6.965E-02  Punavirus P1
  1drg-assembly1_A  TM=5.119E-01  e=9.191E-02  Punavirus P1

pLDDT: mean 86.3, std 11.0, range [42.19, 97.19]